Protein AF-A0A819G5R5-F1 (afdb_monomer_lite)

Sequence (61 aa):
MATSLRIAWFWQSNDVSPWDEMEPKEWRRYSDFETEFIEEKYQAKEREASLGDCVIDFQKM

pLDDT: mean 83.68, std 13.76, range [42.12, 95.38]

Foldseek 3Di:
DDPPPQDWDKDFPDDPDPVNPPDDTDIDTDDSVVRVQVVVCVVVVHQWDDDPPDIGGPVVD

Structure (mmCIF, N/CA/C/O backbone):
data_AF-A0A819G5R5-F1
#
_entry.id   AF-A0A819G5R5-F1
#
loop_
_atom_site.group_PDB
_atom_site.id
_atom_site.type_symbol
_atom_site.label_atom_id
_atom_site.label_alt_id
_atom_site.label_comp_id
_atom_site.label_asym_id
_atom_site.label_entity_id
_atom_site.label_seq_id
_atom_site.pdbx_PDB_ins_code
_atom_site.Cartn_x
_atom_site.Cartn_y
_atom_site.Cartn_z
_atom_site.occupancy
_atom_site.B_iso_or_equiv
_atom_site.auth_seq_id
_atom_site.auth_comp_id
_atom_site.auth_asym_id
_atom_site.auth_atom_id
_atom_site.pdbx_PDB_model_num
ATOM 1 N N . MET A 1 1 ? -6.909 23.454 15.540 1.00 42.12 1 MET A N 1
ATOM 2 C CA . MET A 1 1 ? -7.426 22.910 14.269 1.00 42.12 1 MET A CA 1
ATOM 3 C C . MET A 1 1 ? -6.505 21.773 13.878 1.00 42.12 1 MET A C 1
ATOM 5 O O . MET A 1 1 ? -5.334 22.036 13.645 1.00 42.12 1 MET A O 1
ATOM 9 N N . ALA A 1 2 ? -6.971 20.528 13.945 1.00 46.50 2 ALA A N 1
ATOM 10 C CA . ALA A 1 2 ? -6.164 19.393 13.514 1.00 46.50 2 ALA A CA 1
ATOM 11 C C . ALA A 1 2 ? -6.189 19.365 11.984 1.00 46.50 2 ALA A C 1
ATOM 13 O O . ALA A 1 2 ? -7.252 19.210 11.385 1.00 46.50 2 ALA A O 1
ATOM 14 N N . THR A 1 3 ? -5.043 19.586 11.350 1.00 49.44 3 THR A N 1
ATOM 15 C CA . THR A 1 3 ? -4.853 19.309 9.928 1.00 49.44 3 THR A CA 1
ATOM 16 C C . THR A 1 3 ? -5.133 17.822 9.735 1.00 49.44 3 THR A C 1
ATOM 18 O O . THR A 1 3 ? -4.352 16.990 10.188 1.00 49.44 3 THR A O 1
ATOM 21 N N . SER A 1 4 ? -6.279 17.474 9.140 1.00 58.50 4 SER A N 1
ATOM 22 C CA . SER A 1 4 ? -6.530 16.091 8.728 1.00 58.50 4 SER A CA 1
ATOM 23 C C . SER A 1 4 ? -5.453 15.729 7.714 1.00 58.50 4 SER A C 1
ATOM 25 O O . SER A 1 4 ? -5.401 16.309 6.629 1.00 58.50 4 SER A O 1
ATOM 27 N N . LEU A 1 5 ? -4.542 14.841 8.104 1.00 66.00 5 LEU A N 1
ATOM 28 C CA . LEU A 1 5 ? -3.556 14.275 7.196 1.00 66.00 5 LEU A CA 1
ATOM 29 C C . LEU A 1 5 ? -4.337 13.509 6.124 1.00 66.00 5 LEU A C 1
ATOM 31 O O . LEU A 1 5 ? -4.992 12.517 6.432 1.00 66.00 5 LEU A O 1
ATOM 35 N N . ARG A 1 6 ? -4.321 13.997 4.879 1.00 78.75 6 ARG A N 1
ATOM 36 C CA . ARG A 1 6 ? -4.851 13.234 3.744 1.00 78.75 6 ARG A CA 1
ATOM 37 C C . ARG A 1 6 ? -3.895 12.080 3.479 1.00 78.75 6 ARG A C 1
ATOM 39 O O . ARG A 1 6 ? -2.776 12.308 3.024 1.00 78.75 6 ARG A O 1
ATOM 46 N N . ILE A 1 7 ? -4.337 10.870 3.796 1.00 86.31 7 ILE A N 1
ATOM 47 C CA . ILE A 1 7 ? -3.629 9.641 3.447 1.00 86.31 7 ILE A CA 1
ATOM 48 C C . ILE A 1 7 ? -3.751 9.434 1.934 1.00 86.31 7 ILE A C 1
ATOM 50 O O . ILE A 1 7 ? -4.772 9.765 1.331 1.00 86.31 7 ILE A O 1
ATOM 54 N N . ALA A 1 8 ? -2.683 8.943 1.312 1.00 90.00 8 ALA A N 1
ATOM 55 C CA . ALA A 1 8 ? -2.649 8.598 -0.100 1.00 90.00 8 ALA A CA 1
ATOM 56 C C . ALA A 1 8 ? -1.970 7.238 -0.259 1.00 90.00 8 ALA A C 1
ATOM 58 O O . ALA A 1 8 ? -0.860 7.042 0.235 1.00 90.00 8 ALA A O 1
ATOM 59 N N . TRP A 1 9 ? -2.635 6.329 -0.966 1.00 92.19 9 TRP A N 1
ATOM 60 C CA . TRP A 1 9 ? -2.111 5.006 -1.282 1.00 92.19 9 TRP A CA 1
ATOM 61 C C . TRP A 1 9 ? -1.498 5.002 -2.687 1.00 92.19 9 TRP A C 1
ATOM 63 O O . TRP A 1 9 ? -1.999 5.663 -3.604 1.00 92.19 9 TRP A O 1
ATOM 73 N N . PHE A 1 10 ? -0.419 4.239 -2.863 1.00 93.19 10 PHE A N 1
ATOM 74 C CA . PHE A 1 10 ? 0.298 4.102 -4.131 1.00 93.19 10 PHE A CA 1
ATOM 75 C C . PHE A 1 10 ? 0.567 2.630 -4.444 1.00 93.19 10 PHE A C 1
ATOM 77 O O . PHE A 1 10 ? 0.697 1.810 -3.537 1.00 93.19 10 PHE A O 1
ATOM 84 N N . TRP A 1 11 ? 0.688 2.309 -5.727 1.00 91.12 11 TRP A N 1
ATOM 85 C CA . TRP A 1 11 ? 1.119 1.005 -6.219 1.00 91.12 11 TRP A CA 1
ATOM 86 C C . TRP A 1 11 ? 2.248 1.173 -7.231 1.00 91.12 11 TRP A C 1
ATOM 88 O O . TRP A 1 11 ? 2.314 2.174 -7.949 1.00 91.12 11 TRP A O 1
ATOM 98 N N . GLN A 1 12 ? 3.158 0.203 -7.264 1.00 89.88 12 GLN A N 1
ATOM 99 C CA . GLN A 1 12 ? 4.234 0.178 -8.244 1.00 89.88 12 GLN A CA 1
ATOM 100 C C . GLN A 1 12 ? 3.684 -0.351 -9.576 1.00 89.88 12 GLN A C 1
ATOM 102 O O . GLN A 1 12 ? 3.162 -1.461 -9.619 1.00 89.88 12 GLN A O 1
ATOM 107 N N . SER A 1 13 ? 3.771 0.445 -10.645 1.00 87.19 13 SER A N 1
ATOM 108 C CA . SER A 1 13 ? 3.134 0.142 -11.931 1.00 87.19 13 SER A CA 1
ATOM 109 C C . SER A 1 13 ? 3.992 -0.594 -12.943 1.00 87.19 13 SER A C 1
ATOM 111 O O . SER A 1 13 ? 3.464 -1.023 -13.967 1.00 87.19 13 SER A O 1
ATOM 113 N N . ASN A 1 14 ? 5.288 -0.729 -12.681 1.00 83.75 14 ASN A N 1
ATOM 114 C CA . ASN A 1 14 ? 6.198 -1.499 -13.511 1.00 83.75 14 ASN A CA 1
ATOM 115 C C . ASN A 1 14 ? 6.737 -2.720 -12.762 1.00 83.75 14 ASN A C 1
ATOM 117 O O . ASN A 1 14 ? 7.085 -2.643 -11.579 1.00 83.75 14 ASN A O 1
ATOM 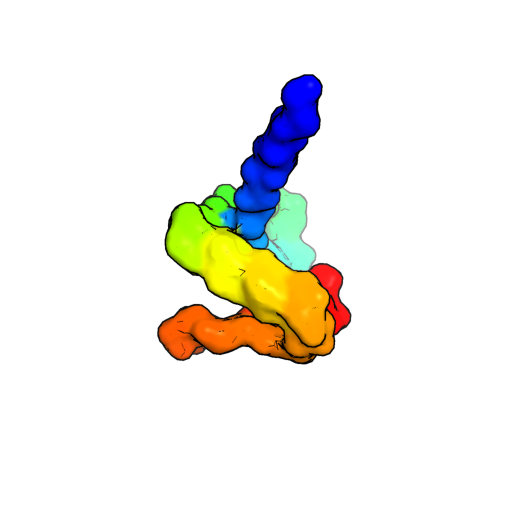121 N N . ASP A 1 15 ? 6.835 -3.833 -13.487 1.00 73.81 15 ASP A N 1
ATOM 122 C CA . ASP A 1 15 ? 7.573 -5.009 -13.048 1.00 73.81 15 ASP A CA 1
ATOM 123 C C . ASP A 1 15 ? 9.062 -4.679 -13.072 1.00 73.81 15 ASP A C 1
ATOM 125 O O . ASP A 1 15 ? 9.671 -4.560 -14.132 1.00 73.81 15 ASP A O 1
ATOM 129 N N . VAL A 1 16 ? 9.662 -4.533 -11.894 1.00 65.19 16 VAL A N 1
ATOM 130 C CA . VAL A 1 16 ? 11.118 -4.453 -11.797 1.00 65.19 16 VAL A CA 1
ATOM 131 C C . VAL A 1 16 ? 11.625 -5.880 -11.754 1.00 65.19 16 VAL A C 1
ATOM 133 O O . VAL A 1 16 ? 11.637 -6.529 -10.706 1.00 65.19 16 VAL A O 1
ATOM 136 N N . SER A 1 17 ? 12.000 -6.382 -12.927 1.00 64.38 17 SER A N 1
ATOM 137 C CA . SER A 1 17 ? 12.757 -7.620 -13.027 1.00 64.38 17 SER A CA 1
ATOM 138 C C . SER A 1 17 ? 14.013 -7.485 -12.153 1.00 64.38 17 SER A C 1
ATOM 140 O O . SER A 1 17 ? 14.685 -6.455 -12.217 1.00 64.38 17 SER A O 1
ATOM 142 N N . PRO A 1 18 ? 14.388 -8.498 -11.352 1.00 62.75 18 PRO A N 1
ATOM 143 C CA . PRO A 1 18 ? 15.615 -8.452 -10.552 1.00 62.75 18 PRO A CA 1
ATOM 144 C C . PRO A 1 18 ? 16.888 -8.335 -11.410 1.00 62.75 18 PRO A C 1
ATOM 146 O O . PRO A 1 18 ? 17.964 -8.101 -10.875 1.00 62.75 18 PRO A O 1
ATOM 149 N N . TRP A 1 19 ? 16.765 -8.505 -12.729 1.00 67.19 19 TRP A N 1
ATOM 150 C CA . TRP A 1 19 ? 17.840 -8.354 -13.709 1.00 67.19 19 TRP A CA 1
ATOM 151 C C . TRP A 1 19 ? 17.872 -6.965 -14.363 1.00 67.19 19 TRP A C 1
ATOM 153 O O . TRP A 1 19 ? 18.882 -6.601 -14.958 1.00 67.19 19 TRP A O 1
ATOM 163 N N . ASP A 1 20 ? 16.797 -6.187 -14.216 1.00 63.28 20 ASP A N 1
ATOM 164 C CA . ASP A 1 20 ? 16.679 -4.798 -14.665 1.00 63.28 20 ASP A CA 1
ATOM 165 C C . ASP A 1 20 ? 16.947 -3.855 -13.487 1.00 63.28 20 ASP A C 1
ATOM 167 O O . ASP A 1 20 ? 16.131 -3.010 -13.119 1.00 63.28 20 ASP A O 1
ATOM 171 N N . GLU A 1 21 ? 18.131 -3.987 -12.880 1.00 60.78 21 GLU A N 1
ATOM 172 C CA . GLU A 1 21 ? 18.566 -3.181 -11.724 1.00 60.78 21 GLU A CA 1
ATOM 173 C C . GLU A 1 21 ? 18.627 -1.662 -12.008 1.00 60.78 21 GLU A C 1
ATOM 175 O O . GLU A 1 21 ? 18.884 -0.869 -11.101 1.00 60.78 21 GLU A O 1
ATOM 180 N N . MET A 1 22 ? 18.394 -1.238 -13.256 1.00 66.88 22 MET A N 1
ATOM 181 C CA . MET A 1 22 ? 18.446 0.158 -13.690 1.00 66.88 22 MET A CA 1
ATOM 182 C C . MET A 1 22 ? 17.087 0.784 -14.017 1.00 66.88 22 MET A C 1
ATOM 184 O O . MET A 1 22 ? 17.043 2.003 -14.203 1.00 66.88 22 MET A O 1
ATOM 188 N N . GLU A 1 23 ? 15.987 0.024 -14.080 1.00 68.31 23 GLU A N 1
ATOM 189 C CA . GLU A 1 23 ? 14.688 0.649 -14.336 1.00 68.31 23 GLU A CA 1
ATOM 190 C C . GLU A 1 23 ? 14.155 1.353 -13.075 1.00 68.31 23 GLU A C 1
ATOM 192 O O . GLU A 1 23 ? 14.058 0.746 -12.001 1.00 68.31 23 GLU A O 1
ATOM 197 N N . PRO A 1 24 ? 13.808 2.652 -13.158 1.00 78.25 24 PRO A N 1
ATOM 198 C CA . PRO A 1 24 ? 13.248 3.362 -12.022 1.00 78.25 24 PRO A CA 1
ATOM 199 C C . PRO A 1 24 ? 11.881 2.775 -11.661 1.00 78.25 24 PRO A C 1
ATOM 201 O O . PRO A 1 24 ? 11.038 2.535 -12.523 1.00 78.25 24 PRO A O 1
ATOM 204 N N . LYS A 1 25 ? 11.636 2.580 -10.362 1.00 83.88 25 LYS A N 1
ATOM 205 C CA . LYS A 1 25 ? 10.309 2.201 -9.864 1.00 83.88 25 LYS A CA 1
ATOM 206 C C . LYS A 1 25 ? 9.310 3.302 -10.197 1.00 83.88 25 LYS A C 1
ATOM 208 O O . LYS A 1 25 ? 9.452 4.431 -9.721 1.00 83.88 25 LYS A O 1
ATOM 213 N N . GLU A 1 26 ? 8.281 2.960 -10.955 1.00 88.94 26 GLU A N 1
ATOM 214 C CA . GLU A 1 26 ? 7.176 3.860 -11.242 1.00 88.94 26 GLU A CA 1
ATOM 215 C C . GLU A 1 26 ? 6.071 3.649 -10.214 1.00 88.94 26 GLU A C 1
ATOM 217 O O . GLU A 1 26 ? 5.491 2.572 -10.121 1.00 88.94 26 GLU A O 1
ATOM 222 N N . TRP A 1 27 ? 5.769 4.689 -9.440 1.00 90.69 27 TRP A N 1
ATOM 223 C CA . TRP A 1 27 ? 4.678 4.669 -8.473 1.00 90.69 27 TRP A CA 1
ATOM 224 C C . TRP A 1 27 ? 3.486 5.438 -9.018 1.00 90.69 27 TRP A C 1
ATOM 226 O O . TRP A 1 27 ? 3.598 6.609 -9.387 1.00 90.69 27 TRP A O 1
ATOM 236 N N . ARG A 1 28 ? 2.323 4.794 -9.022 1.00 92.44 28 ARG A N 1
ATOM 237 C CA . ARG A 1 28 ? 1.047 5.416 -9.361 1.00 92.44 28 ARG A CA 1
ATOM 238 C C . ARG A 1 28 ? 0.180 5.517 -8.126 1.00 92.44 28 ARG A C 1
ATOM 240 O O . ARG A 1 28 ? 0.167 4.635 -7.275 1.00 92.4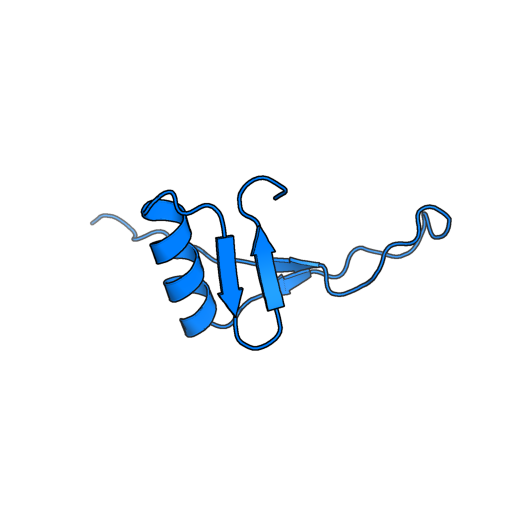4 28 ARG A O 1
ATOM 247 N N . ARG A 1 29 ? -0.536 6.629 -8.023 1.00 93.50 29 ARG A N 1
ATOM 248 C CA . ARG A 1 29 ? -1.477 6.868 -6.934 1.00 93.50 29 ARG A CA 1
ATOM 249 C C . ARG A 1 29 ? -2.792 6.155 -7.239 1.00 93.50 29 ARG A C 1
ATOM 251 O O . ARG A 1 29 ? -3.254 6.211 -8.379 1.00 93.50 29 ARG A O 1
ATOM 258 N N . TYR A 1 30 ? -3.403 5.550 -6.228 1.00 93.19 30 TYR A N 1
ATOM 259 C CA . TYR A 1 30 ? -4.810 5.162 -6.304 1.00 93.19 30 TYR A CA 1
ATOM 260 C C . TYR A 1 30 ? -5.700 6.410 -6.391 1.00 93.19 30 TYR A C 1
ATOM 262 O O . TYR A 1 30 ? -5.323 7.498 -5.941 1.00 93.19 30 TYR A O 1
ATOM 270 N N . SER A 1 31 ? -6.885 6.277 -6.982 1.00 92.44 31 SER A N 1
ATOM 271 C CA . SER A 1 31 ? -7.870 7.363 -6.977 1.00 92.44 31 SER A CA 1
ATOM 272 C C . SER A 1 31 ? -8.287 7.728 -5.547 1.00 92.44 31 SER A C 1
ATOM 274 O O . SER A 1 31 ? -8.048 6.971 -4.605 1.00 92.44 31 SER A O 1
ATOM 276 N N . ASP A 1 32 ? -8.916 8.892 -5.361 1.00 91.44 32 ASP A N 1
ATOM 277 C CA . ASP A 1 32 ? -9.390 9.305 -4.033 1.00 91.44 32 ASP A CA 1
ATOM 278 C C . ASP A 1 32 ? -10.401 8.288 -3.460 1.00 91.44 32 ASP A C 1
ATOM 280 O O . ASP A 1 32 ? -10.307 7.930 -2.291 1.00 91.44 32 ASP A O 1
ATOM 284 N N . PHE A 1 33 ? -11.286 7.740 -4.303 1.00 91.19 33 PHE A N 1
ATOM 285 C CA . PHE A 1 33 ? -12.257 6.715 -3.901 1.00 91.19 33 PHE A CA 1
ATOM 286 C C . PHE A 1 33 ? -11.588 5.395 -3.494 1.00 91.19 33 PHE A C 1
ATOM 288 O O . PHE A 1 33 ? -11.893 4.838 -2.443 1.00 91.19 33 PHE A O 1
ATOM 295 N N . GLU A 1 34 ? -10.648 4.900 -4.303 1.00 93.38 34 GLU A N 1
ATOM 296 C CA . GLU A 1 34 ? -9.896 3.685 -3.966 1.00 93.38 34 GLU A CA 1
ATOM 297 C C . GLU A 1 34 ? -9.055 3.893 -2.706 1.00 93.38 34 GLU A C 1
ATOM 299 O O . GLU A 1 34 ? -9.002 3.016 -1.858 1.00 93.38 34 GLU A O 1
ATOM 304 N N . THR A 1 35 ? -8.444 5.068 -2.545 1.00 93.81 35 THR A N 1
ATOM 305 C CA . THR A 1 35 ? -7.667 5.424 -1.351 1.00 93.81 35 THR A CA 1
ATOM 306 C C . THR A 1 35 ? -8.528 5.343 -0.092 1.00 93.81 35 THR A C 1
ATOM 308 O O . THR A 1 35 ? -8.095 4.743 0.887 1.00 93.81 35 THR A O 1
ATOM 311 N N . GLU A 1 36 ? -9.734 5.919 -0.109 1.00 92.94 36 GLU A N 1
ATOM 312 C CA . GLU A 1 36 ? -10.663 5.855 1.027 1.00 92.94 36 GLU A CA 1
ATOM 313 C C . GLU A 1 36 ? -11.072 4.413 1.342 1.00 92.94 36 GLU A C 1
ATOM 315 O O . GLU A 1 36 ? -11.029 4.004 2.502 1.00 92.94 36 GLU A O 1
ATOM 320 N N . PHE A 1 37 ? -11.384 3.619 0.316 1.00 93.62 37 PHE A N 1
ATOM 321 C CA . PHE A 1 37 ? -11.754 2.215 0.485 1.00 93.62 37 PHE A CA 1
ATOM 322 C C . PHE A 1 37 ? -10.608 1.362 1.052 1.00 93.62 37 PHE A C 1
ATOM 324 O O . PHE A 1 37 ? -10.809 0.593 1.992 1.00 93.62 37 PHE A O 1
ATOM 331 N N . ILE A 1 38 ? -9.398 1.499 0.502 1.00 94.25 38 ILE A N 1
ATOM 332 C CA . ILE A 1 38 ? -8.207 0.781 0.975 1.00 94.25 38 ILE A CA 1
ATOM 333 C C . ILE A 1 38 ? -7.918 1.159 2.429 1.00 94.25 38 ILE A C 1
ATOM 335 O O . ILE A 1 38 ? -7.676 0.279 3.253 1.00 94.25 38 ILE A O 1
ATOM 339 N N . GLU A 1 39 ? -7.977 2.451 2.753 1.00 93.75 39 GLU A N 1
ATOM 340 C CA . GLU A 1 39 ? -7.721 2.945 4.102 1.00 93.75 39 GLU A CA 1
ATOM 341 C C . GLU A 1 39 ? -8.743 2.409 5.110 1.00 93.75 39 GLU A C 1
ATOM 343 O O . GLU A 1 39 ? -8.353 1.954 6.183 1.00 93.75 39 GLU A O 1
ATOM 348 N N . GLU A 1 40 ? -10.035 2.394 4.768 1.00 93.44 40 GLU A N 1
ATOM 349 C CA . GLU A 1 40 ? -11.084 1.818 5.619 1.00 93.44 40 GLU A CA 1
ATOM 350 C C . GLU A 1 40 ? -10.789 0.345 5.938 1.00 93.44 40 GLU A C 1
ATOM 352 O O . GLU A 1 40 ? -10.813 -0.073 7.100 1.00 93.44 40 GLU A O 1
ATOM 357 N N . LYS A 1 41 ? -10.444 -0.437 4.909 1.00 94.62 41 LYS A N 1
ATOM 358 C CA . LYS A 1 41 ? -10.138 -1.868 5.025 1.00 94.62 41 LYS A CA 1
ATOM 359 C C . LYS A 1 41 ? -8.880 -2.132 5.846 1.00 94.62 41 LYS A C 1
ATOM 361 O O . LYS A 1 41 ? -8.864 -3.020 6.704 1.00 94.62 41 LYS A O 1
ATOM 366 N N . TYR A 1 42 ? -7.852 -1.319 5.632 1.00 93.00 42 TYR A N 1
ATOM 367 C CA . TYR A 1 42 ? 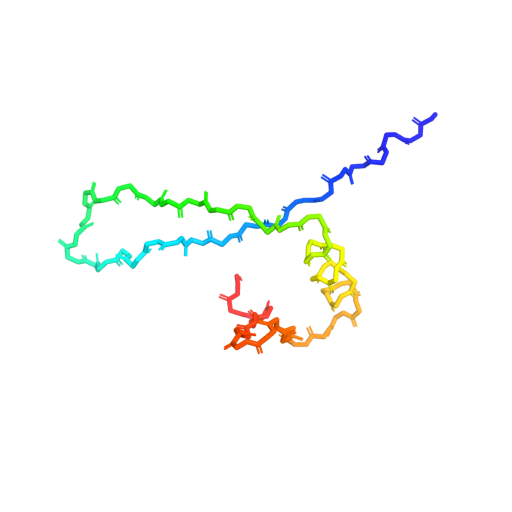-6.609 -1.381 6.384 1.00 93.00 42 TYR A CA 1
ATOM 368 C C . TYR A 1 42 ? -6.823 -1.031 7.865 1.00 93.00 42 TYR A C 1
ATOM 370 O O . TYR A 1 42 ? -6.388 -1.770 8.753 1.00 93.00 42 TYR A O 1
ATOM 378 N N . GLN A 1 43 ? -7.568 0.039 8.163 1.00 92.50 43 GLN A N 1
ATOM 379 C CA . GLN A 1 43 ? -7.895 0.438 9.538 1.00 92.50 43 GLN A CA 1
ATOM 380 C C . GLN A 1 43 ? -8.776 -0.588 10.261 1.00 92.50 43 GLN A C 1
ATOM 382 O O . GLN A 1 43 ? -8.612 -0.802 11.467 1.00 92.50 43 GLN A O 1
ATOM 387 N N . ALA A 1 44 ? -9.660 -1.273 9.531 1.00 94.81 44 ALA A N 1
ATOM 388 C CA . ALA A 1 44 ? -10.446 -2.397 10.035 1.00 94.81 44 ALA A CA 1
ATOM 389 C C . ALA A 1 44 ? -9.604 -3.659 10.325 1.00 94.81 44 ALA A C 1
ATOM 391 O O . ALA A 1 44 ? -10.130 -4.630 10.873 1.00 94.81 44 ALA A O 1
ATOM 392 N N . LYS A 1 45 ? -8.295 -3.639 10.023 1.00 94.06 45 LYS A N 1
ATOM 393 C CA . LYS A 1 45 ? -7.358 -4.765 10.169 1.00 94.06 45 LYS A CA 1
ATOM 394 C C . LYS A 1 45 ? -7.783 -5.993 9.362 1.00 94.06 45 LYS A C 1
ATOM 396 O O . LYS A 1 45 ? -7.553 -7.130 9.786 1.00 94.06 45 LYS A O 1
ATOM 401 N N . GLU A 1 46 ? -8.415 -5.768 8.213 1.00 95.38 46 GLU A N 1
ATOM 402 C CA . GLU A 1 46 ? -8.658 -6.837 7.250 1.00 95.38 46 GLU A CA 1
ATOM 403 C C . GLU A 1 46 ? -7.323 -7.337 6.673 1.00 95.38 46 GLU A C 1
ATOM 405 O O . GLU A 1 46 ? -6.288 -6.676 6.773 1.00 95.38 46 GLU A O 1
ATOM 410 N N . ARG A 1 47 ? -7.317 -8.553 6.116 1.00 94.31 47 ARG A N 1
ATOM 411 C CA . ARG A 1 47 ? -6.099 -9.134 5.525 1.00 94.31 47 ARG A CA 1
ATOM 412 C C . ARG A 1 47 ? -5.835 -8.617 4.121 1.00 94.31 47 ARG A C 1
ATO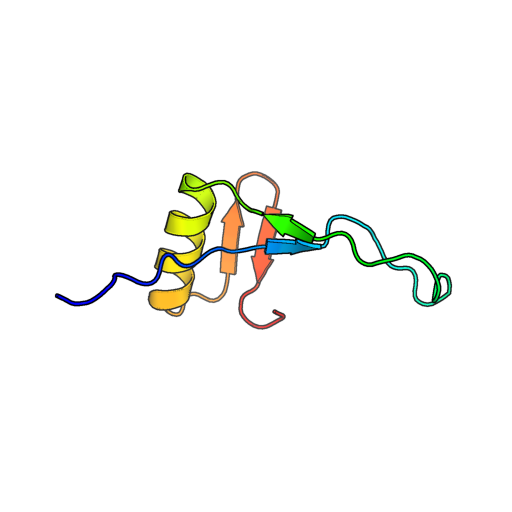M 414 O O . ARG A 1 47 ? -4.682 -8.495 3.728 1.00 94.31 47 ARG A O 1
ATOM 421 N N . GLU A 1 48 ? -6.897 -8.328 3.385 1.00 95.19 48 GLU A N 1
ATOM 422 C CA . GLU A 1 48 ? -6.826 -7.927 1.992 1.00 95.19 48 GLU A CA 1
ATOM 423 C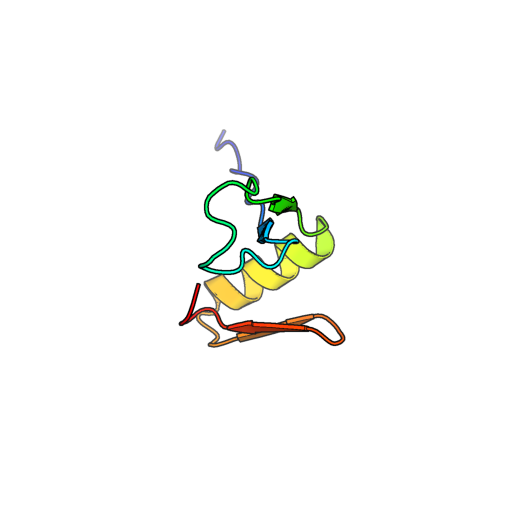 C . GLU A 1 48 ? -7.984 -6.998 1.621 1.00 95.19 48 GLU A C 1
ATOM 425 O O . GLU A 1 48 ? -9.001 -6.954 2.315 1.00 95.19 48 GLU A O 1
ATOM 430 N N . ALA A 1 49 ? -7.830 -6.273 0.516 1.00 94.06 49 ALA A N 1
ATOM 431 C CA . ALA A 1 49 ? -8.882 -5.487 -0.114 1.00 94.06 49 ALA A CA 1
ATOM 432 C C . ALA A 1 49 ? -8.971 -5.832 -1.606 1.00 94.06 49 ALA A C 1
ATOM 434 O O . ALA A 1 49 ? -7.981 -5.745 -2.334 1.00 94.06 49 ALA A O 1
ATOM 435 N N . SER A 1 50 ? -10.161 -6.213 -2.072 1.00 94.00 50 SER A N 1
ATOM 436 C CA . SER A 1 50 ? -10.424 -6.470 -3.492 1.00 94.00 50 SER A CA 1
ATOM 437 C C . SER A 1 50 ? -10.848 -5.184 -4.206 1.00 94.00 50 SER A C 1
ATOM 439 O O . SER A 1 50 ? -11.840 -4.559 -3.832 1.00 94.00 50 SER A O 1
ATOM 441 N N . LEU A 1 51 ? -10.113 -4.811 -5.252 1.00 89.88 51 LEU A N 1
ATOM 442 C CA . LEU A 1 51 ? -10.368 -3.666 -6.125 1.00 89.88 51 LEU A CA 1
ATOM 443 C C . LEU A 1 51 ? -10.586 -4.163 -7.556 1.00 89.88 51 LEU A C 1
ATOM 445 O O . LEU A 1 51 ? -9.640 -4.284 -8.334 1.00 89.88 51 LEU A O 1
ATOM 449 N N . GLY A 1 52 ? -11.837 -4.473 -7.903 1.00 86.94 52 GLY A N 1
ATOM 450 C CA . GLY A 1 52 ? -12.167 -5.043 -9.212 1.00 86.94 52 GLY A CA 1
ATOM 451 C C . GLY A 1 52 ? -11.430 -6.365 -9.440 1.00 86.94 52 GLY A C 1
ATOM 452 O O . GLY A 1 52 ? -11.650 -7.321 -8.700 1.00 86.94 52 GLY A O 1
ATOM 453 N N . ASP A 1 53 ? -10.540 -6.389 -10.432 1.00 88.62 53 ASP A N 1
ATOM 454 C CA . ASP A 1 53 ? -9.732 -7.563 -10.790 1.00 88.62 53 ASP A CA 1
ATOM 455 C C . ASP A 1 53 ? -8.420 -7.680 -9.985 1.00 88.62 53 ASP A C 1
ATOM 457 O O . ASP A 1 53 ? -7.667 -8.640 -10.153 1.00 88.62 53 ASP A O 1
ATOM 461 N N . CYS A 1 54 ? -8.131 -6.718 -9.104 1.00 87.44 54 CYS A N 1
ATOM 462 C CA . CYS A 1 54 ? -6.922 -6.681 -8.286 1.00 87.44 54 CYS A CA 1
ATOM 463 C C . CYS A 1 54 ? -7.228 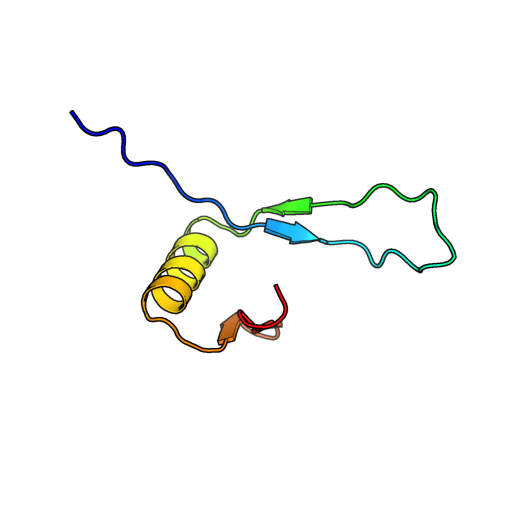-7.002 -6.817 1.00 87.44 54 CYS A C 1
ATOM 465 O O . CYS A 1 54 ? -8.280 -6.642 -6.289 1.00 87.44 54 CYS A O 1
ATOM 467 N N . VAL A 1 55 ? -6.274 -7.624 -6.122 1.00 92.00 55 VAL A N 1
ATOM 468 C CA . VAL A 1 55 ? -6.335 -7.844 -4.670 1.00 92.00 55 VAL A CA 1
ATOM 469 C C . VAL A 1 55 ? -5.088 -7.256 -4.027 1.00 92.00 55 VAL A C 1
ATOM 471 O O . VAL A 1 55 ? -3.967 -7.574 -4.420 1.00 92.00 55 VAL A O 1
ATOM 474 N N . ILE A 1 56 ? -5.294 -6.397 -3.034 1.00 92.38 56 ILE A N 1
ATOM 475 C CA . ILE A 1 56 ? -4.239 -5.849 -2.188 1.00 92.38 56 ILE A CA 1
ATOM 476 C C . ILE A 1 56 ? -4.134 -6.727 -0.946 1.00 92.38 56 ILE A C 1
ATOM 478 O O . ILE A 1 56 ? -5.075 -6.769 -0.163 1.00 92.38 56 ILE A O 1
ATOM 482 N N . ASP A 1 57 ? -3.002 -7.400 -0.753 1.00 93.88 57 ASP A N 1
ATOM 483 C CA . ASP A 1 57 ? -2.700 -8.172 0.458 1.00 93.88 57 ASP A CA 1
ATOM 484 C C . ASP A 1 57 ? -1.938 -7.287 1.456 1.00 93.88 57 ASP A C 1
ATOM 486 O O . ASP A 1 57 ? -0.753 -7.000 1.270 1.00 93.88 57 ASP A O 1
ATOM 490 N N . PHE A 1 58 ? -2.608 -6.863 2.529 1.00 92.56 58 PHE A N 1
ATOM 491 C CA . PHE A 1 58 ? -2.031 -5.969 3.534 1.00 92.56 58 PHE A CA 1
ATOM 492 C C . PHE A 1 58 ? -0.929 -6.627 4.374 1.00 92.56 58 PHE A C 1
ATOM 494 O O . PHE A 1 58 ? -0.211 -5.927 5.082 1.00 92.56 58 PHE A O 1
ATOM 501 N N . GLN A 1 59 ? -0.774 -7.956 4.328 1.00 89.81 59 GLN A N 1
ATOM 502 C CA . GLN A 1 59 ? 0.292 -8.653 5.055 1.00 89.81 59 GLN A CA 1
ATOM 503 C C . GLN A 1 59 ? 1.610 -8.715 4.280 1.00 89.81 59 GLN A C 1
ATOM 505 O O . GLN A 1 59 ? 2.649 -9.001 4.876 1.00 89.81 59 GLN A O 1
ATOM 510 N N . LYS A 1 60 ? 1.562 -8.502 2.961 1.00 79.62 60 LYS A N 1
ATOM 511 C CA . LYS A 1 60 ? 2.727 -8.567 2.064 1.00 79.62 60 LYS A CA 1
ATOM 512 C C . LYS A 1 60 ? 3.194 -7.199 1.566 1.00 79.62 60 LYS A C 1
ATOM 514 O O . LYS A 1 60 ? 4.137 -7.151 0.777 1.00 79.62 60 LYS A O 1
ATOM 519 N N . MET A 1 61 ? 2.512 -6.135 1.987 1.00 70.81 61 MET A N 1
ATOM 520 C CA . MET A 1 61 ? 2.890 -4.749 1.713 1.00 70.81 61 MET A CA 1
ATOM 521 C C . MET A 1 61 ? 4.072 -4.293 2.563 1.00 70.81 61 MET A C 1
ATOM 523 O O . MET A 1 61 ? 4.157 -4.701 3.743 1.00 70.81 61 MET A O 1
#

Radius of gyration: 14.16 Å; chains: 1; bounding box: 31×32×29 Å

Secondary structure (DSSP, 8-state):
---------EEE-S---TT-TTSPPPEEEPPHHHHHHHHHHHHTT-SEEEETTEEEETT--